Protein AF-A0A3B9JAF2-F1 (afdb_monomer_lite)

Structure (mmCIF, N/CA/C/O backbone):
data_AF-A0A3B9JAF2-F1
#
_entry.id   AF-A0A3B9JAF2-F1
#
loop_
_atom_site.group_PDB
_atom_site.id
_atom_site.type_symbol
_atom_site.label_atom_id
_atom_site.label_alt_id
_atom_site.label_comp_id
_atom_site.label_asym_id
_atom_site.label_entity_id
_atom_site.label_seq_id
_atom_site.pdbx_PDB_ins_code
_atom_site.Cartn_x
_atom_site.Cartn_y
_atom_site.Cartn_z
_atom_site.occupancy
_atom_site.B_iso_or_equiv
_atom_site.auth_seq_id
_atom_site.auth_comp_id
_atom_site.auth_asym_id
_atom_site.auth_atom_id
_atom_site.pdbx_PDB_model_num
ATOM 1 N N . GLN A 1 1 ? 3.154 10.296 -14.183 1.00 87.94 1 GLN A N 1
ATOM 2 C CA . GLN A 1 1 ? 4.571 10.712 -14.121 1.00 87.94 1 GLN A CA 1
ATOM 3 C C . GLN A 1 1 ? 5.515 9.585 -14.534 1.00 87.94 1 GLN A C 1
ATOM 5 O O . GLN A 1 1 ? 6.136 9.714 -15.576 1.00 87.94 1 GLN A O 1
ATOM 10 N N . ALA A 1 2 ? 5.564 8.465 -13.797 1.00 94.56 2 ALA A N 1
ATOM 11 C CA . ALA A 1 2 ? 6.481 7.346 -14.067 1.00 94.56 2 ALA A CA 1
ATOM 12 C C . ALA A 1 2 ? 6.495 6.852 -15.526 1.00 94.56 2 ALA A C 1
ATOM 14 O O . ALA A 1 2 ? 7.570 6.700 -16.095 1.00 94.56 2 ALA A O 1
ATOM 15 N N . ALA A 1 3 ? 5.321 6.654 -16.139 1.00 95.00 3 ALA A N 1
ATOM 16 C CA . ALA A 1 3 ? 5.214 6.214 -17.533 1.00 95.00 3 ALA A CA 1
ATOM 17 C C . ALA A 1 3 ? 5.758 7.251 -18.532 1.00 95.00 3 ALA A C 1
ATOM 19 O O . ALA A 1 3 ? 6.552 6.906 -19.396 1.00 95.00 3 ALA A O 1
ATOM 20 N N . ASN A 1 4 ? 5.385 8.526 -18.373 1.00 97.12 4 ASN A N 1
ATOM 21 C CA . ASN A 1 4 ? 5.809 9.606 -19.274 1.00 97.12 4 ASN A CA 1
ATOM 22 C C . ASN A 1 4 ? 7.331 9.820 -19.257 1.00 97.12 4 ASN A C 1
ATOM 24 O O . ASN A 1 4 ? 7.904 10.204 -20.270 1.00 97.12 4 ASN A O 1
ATOM 28 N N . GLU A 1 5 ? 7.973 9.589 -18.109 1.00 96.69 5 GLU A N 1
ATOM 29 C CA . GLU A 1 5 ? 9.422 9.753 -17.927 1.00 96.69 5 GLU A CA 1
ATOM 30 C C . GLU A 1 5 ? 10.205 8.435 -18.075 1.00 96.69 5 GLU A C 1
ATOM 32 O O . GLU A 1 5 ? 11.425 8.450 -17.959 1.00 96.69 5 GLU A O 1
ATOM 37 N N . TYR A 1 6 ? 9.535 7.296 -18.292 1.00 94.75 6 TYR A N 1
ATOM 38 C CA . TYR A 1 6 ? 10.141 5.953 -18.261 1.00 94.75 6 TYR A CA 1
ATOM 39 C C . TYR A 1 6 ? 10.937 5.662 -16.971 1.00 94.75 6 TYR A C 1
ATOM 41 O O . TYR A 1 6 ? 11.999 5.040 -16.989 1.00 94.75 6 TYR A O 1
ATOM 49 N N . ARG A 1 7 ? 10.415 6.106 -15.820 1.00 97.19 7 ARG A N 1
ATOM 50 C CA . ARG A 1 7 ? 11.068 5.998 -14.501 1.00 97.19 7 ARG A CA 1
ATOM 51 C C . ARG A 1 7 ? 10.245 5.148 -13.524 1.00 97.19 7 ARG A C 1
ATOM 53 O O . ARG A 1 7 ? 9.533 5.709 -12.687 1.00 97.19 7 ARG A O 1
ATOM 60 N N . PRO A 1 8 ? 10.354 3.804 -13.564 1.00 94.75 8 PRO A N 1
ATOM 61 C CA . PRO A 1 8 ? 9.617 2.910 -12.660 1.00 94.75 8 PRO A CA 1
ATOM 62 C C . PRO A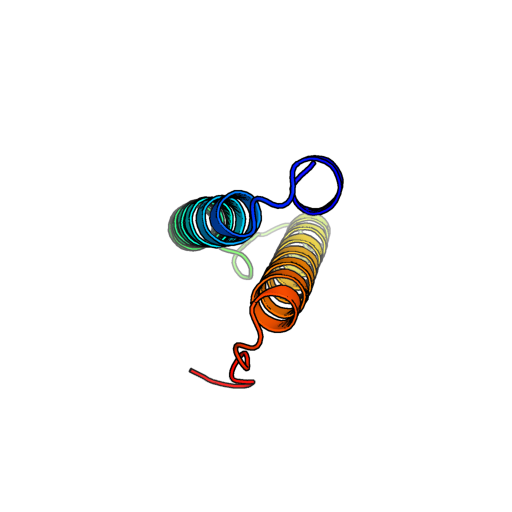 1 8 ? 9.992 3.093 -11.181 1.00 94.75 8 PRO A C 1
ATOM 64 O O . PRO A 1 8 ? 9.159 2.867 -10.307 1.00 94.75 8 PRO A O 1
ATOM 67 N N . LEU A 1 9 ? 11.199 3.598 -10.891 1.00 96.75 9 LEU A N 1
ATOM 68 C CA . LEU A 1 9 ? 11.641 3.948 -9.535 1.00 96.75 9 LEU A CA 1
ATOM 69 C C . LEU A 1 9 ? 10.662 4.890 -8.812 1.00 96.75 9 LEU A C 1
ATOM 71 O O . LEU A 1 9 ? 10.517 4.794 -7.599 1.00 96.75 9 LEU A O 1
ATOM 75 N N . LEU A 1 10 ? 9.961 5.768 -9.540 1.00 97.69 10 LEU A N 1
ATOM 76 C CA . LEU A 1 10 ? 8.966 6.665 -8.942 1.00 97.69 10 LEU A CA 1
ATOM 77 C C . LEU A 1 10 ? 7.784 5.896 -8.336 1.00 97.69 10 LEU A C 1
ATOM 79 O O . LEU A 1 10 ? 7.253 6.306 -7.309 1.00 97.69 10 LEU A O 1
AT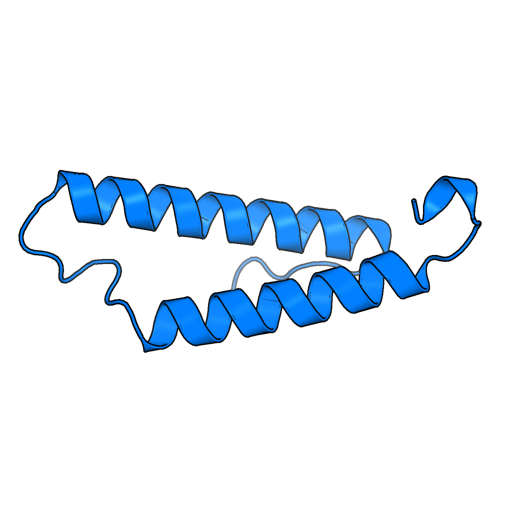OM 83 N N . VAL A 1 11 ? 7.389 4.770 -8.942 1.00 97.38 11 VAL A N 1
ATOM 84 C CA . VAL A 1 11 ? 6.337 3.900 -8.393 1.00 97.38 11 VAL A CA 1
ATOM 85 C C . VAL A 1 11 ? 6.850 3.184 -7.146 1.00 97.38 11 VAL A C 1
ATOM 87 O O . VAL A 1 11 ? 6.139 3.130 -6.151 1.00 97.38 11 VAL A O 1
ATOM 90 N N . ALA A 1 12 ? 8.095 2.700 -7.158 1.00 97.25 12 ALA A N 1
ATOM 91 C CA . ALA A 1 12 ? 8.703 2.059 -5.990 1.00 97.25 12 ALA A CA 1
ATOM 92 C C . ALA A 1 12 ? 8.830 3.019 -4.794 1.00 97.25 12 ALA A C 1
ATOM 94 O O . ALA A 1 12 ? 8.457 2.658 -3.680 1.00 97.25 12 ALA A O 1
ATOM 95 N N . ALA A 1 13 ? 9.283 4.255 -5.032 1.00 97.88 13 ALA A N 1
ATOM 96 C CA . ALA A 1 13 ? 9.340 5.294 -4.005 1.00 97.88 13 ALA A CA 1
ATOM 97 C C . ALA A 1 13 ? 7.942 5.608 -3.447 1.00 97.88 13 ALA A C 1
ATOM 99 O O . ALA A 1 13 ? 7.747 5.606 -2.237 1.00 97.88 13 ALA A O 1
ATOM 100 N N . TYR A 1 14 ? 6.945 5.763 -4.325 1.00 97.88 14 TYR A N 1
ATOM 101 C CA . TYR A 1 14 ? 5.558 5.974 -3.911 1.00 97.88 14 TYR A CA 1
ATOM 102 C C . TYR A 1 14 ? 5.015 4.836 -3.035 1.00 97.88 14 TYR A C 1
ATOM 104 O O . TYR A 1 14 ? 4.388 5.105 -2.012 1.00 97.88 14 TYR A O 1
ATOM 112 N N . VAL A 1 15 ? 5.255 3.573 -3.408 1.00 97.12 15 VAL A N 1
ATOM 113 C CA . VAL A 1 15 ? 4.831 2.409 -2.609 1.00 97.12 15 VAL A CA 1
ATOM 114 C C . VAL A 1 15 ? 5.463 2.447 -1.223 1.00 97.12 15 VAL A C 1
ATOM 116 O O . VAL A 1 15 ? 4.764 2.234 -0.234 1.00 97.12 15 VAL A O 1
ATOM 119 N N . TYR A 1 16 ? 6.764 2.732 -1.150 1.00 97.31 16 TYR A N 1
ATOM 120 C CA . TYR A 1 16 ? 7.500 2.813 0.109 1.00 97.31 16 TYR A CA 1
ATOM 121 C C . TYR A 1 16 ? 6.948 3.917 1.021 1.00 97.31 16 TYR A C 1
ATOM 123 O O . TYR A 1 16 ? 6.631 3.665 2.186 1.00 97.31 16 TYR A O 1
ATOM 131 N N . ASP A 1 17 ? 6.755 5.119 0.480 1.00 98.12 17 ASP A N 1
ATOM 132 C CA . ASP A 1 17 ? 6.239 6.261 1.235 1.00 98.12 17 ASP A CA 1
ATOM 133 C C . ASP A 1 17 ? 4.790 6.036 1.693 1.00 98.12 17 ASP A C 1
ATOM 135 O O . ASP A 1 17 ? 4.433 6.346 2.836 1.00 98.12 17 ASP A O 1
ATOM 139 N N . LEU A 1 18 ? 3.952 5.445 0.833 1.00 97.44 18 LEU A N 1
ATOM 140 C CA . LEU A 1 18 ? 2.574 5.088 1.167 1.00 97.44 18 LEU A CA 1
ATOM 141 C C . LEU A 1 18 ? 2.521 4.036 2.281 1.00 97.44 18 LEU A C 1
ATOM 143 O O . LEU A 1 18 ? 1.744 4.191 3.224 1.00 97.44 18 LEU A O 1
ATOM 147 N N . ALA A 1 19 ? 3.347 2.991 2.197 1.00 96.69 19 ALA A N 1
ATOM 148 C CA . ALA A 1 19 ? 3.412 1.942 3.209 1.00 96.69 19 ALA A CA 1
ATOM 149 C C . ALA A 1 19 ? 3.852 2.501 4.570 1.00 96.69 19 ALA A C 1
ATOM 151 O O . ALA A 1 19 ? 3.208 2.217 5.580 1.00 96.69 19 ALA A O 1
ATOM 152 N N . ASN A 1 20 ? 4.876 3.359 4.598 1.00 97.62 20 ASN A N 1
ATOM 153 C CA . ASN A 1 20 ? 5.328 4.020 5.825 1.00 97.62 20 ASN A CA 1
ATOM 154 C C . ASN A 1 20 ? 4.253 4.931 6.424 1.00 97.62 20 ASN A C 1
ATOM 156 O O . ASN A 1 20 ? 3.980 4.865 7.622 1.00 97.62 20 ASN A O 1
ATOM 160 N N . SER A 1 21 ? 3.591 5.734 5.591 1.00 97.31 21 SER A N 1
ATOM 161 C CA . SER A 1 21 ? 2.508 6.618 6.040 1.00 97.31 21 SER A CA 1
ATOM 162 C C . SER A 1 21 ? 1.339 5.820 6.622 1.00 97.31 21 SER A C 1
ATOM 164 O O . SER A 1 21 ? 0.792 6.173 7.670 1.00 97.31 21 SER A O 1
ATOM 166 N N . PHE A 1 22 ? 0.972 4.714 5.968 1.00 96.25 22 PHE A N 1
ATOM 167 C CA . PHE A 1 22 ? -0.074 3.818 6.446 1.00 96.25 22 PHE A CA 1
ATOM 168 C C . PHE A 1 22 ? 0.314 3.122 7.756 1.00 96.25 22 PHE A C 1
ATOM 170 O O . PHE A 1 22 ? -0.506 3.041 8.669 1.00 96.25 22 PHE A O 1
ATOM 177 N N . HIS A 1 23 ? 1.564 2.674 7.881 1.00 95.38 23 HIS A N 1
ATOM 178 C CA . HIS A 1 23 ? 2.091 2.088 9.110 1.00 95.38 23 HIS A CA 1
ATOM 179 C C . HIS A 1 23 ? 1.994 3.076 10.282 1.00 95.38 23 HIS A C 1
ATOM 181 O O . HIS A 1 23 ? 1.423 2.745 11.322 1.00 95.38 23 HIS A O 1
ATOM 187 N N . SER A 1 24 ? 2.448 4.321 10.098 1.00 96.69 24 SER A N 1
ATOM 188 C CA . SER A 1 24 ? 2.309 5.370 11.115 1.00 96.69 24 SER A CA 1
ATOM 189 C C . SER A 1 24 ? 0.846 5.648 11.473 1.00 96.69 24 SER A C 1
A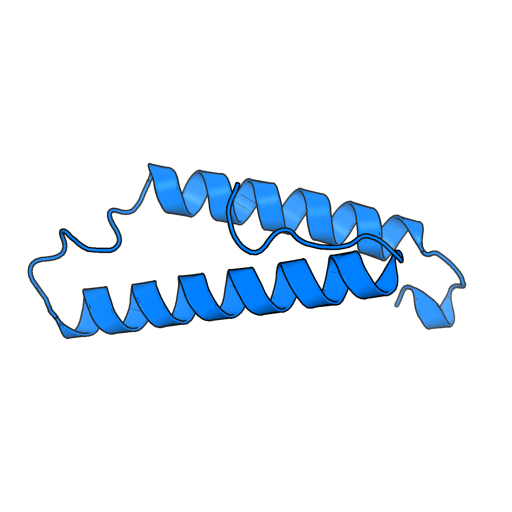TOM 191 O O . SER A 1 24 ? 0.522 5.752 12.655 1.00 96.69 24 SER A O 1
ATOM 193 N N . PHE A 1 25 ? -0.051 5.720 10.482 1.00 95.06 25 PHE A N 1
ATOM 194 C CA . PHE A 1 25 ? -1.491 5.876 10.714 1.00 95.06 25 PHE A CA 1
ATOM 195 C C . PHE A 1 25 ? -2.060 4.741 11.573 1.00 95.06 25 PHE A C 1
ATOM 197 O O . PHE A 1 25 ? -2.756 5.009 12.552 1.00 95.06 25 PHE A O 1
ATOM 204 N N . TYR A 1 26 ? -1.745 3.491 11.233 1.00 91.88 26 TYR A N 1
ATOM 205 C CA . TYR A 1 26 ? -2.288 2.318 11.915 1.00 91.88 26 TYR A CA 1
ATOM 206 C C . TYR A 1 26 ? -1.855 2.249 13.386 1.00 91.88 26 TYR A C 1
ATOM 208 O O . TYR A 1 26 ? -2.639 1.848 14.244 1.00 91.88 26 TYR A O 1
ATOM 216 N N . HIS A 1 27 ? -0.631 2.688 13.692 1.00 92.75 27 HIS A N 1
ATOM 217 C CA . HIS A 1 27 ? -0.128 2.766 15.065 1.00 92.75 27 HIS A CA 1
ATOM 218 C C . HIS A 1 27 ? -0.679 3.956 15.855 1.00 92.75 27 HIS A C 1
ATOM 220 O O . HIS A 1 27 ? -0.944 3.827 17.048 1.00 92.75 27 HIS A O 1
ATOM 226 N N . ALA A 1 28 ? -0.840 5.114 15.215 1.00 94.19 28 ALA A N 1
ATOM 227 C CA . ALA A 1 28 ? -1.283 6.328 15.894 1.00 94.19 28 ALA A CA 1
ATOM 228 C C . ALA A 1 28 ? -2.802 6.373 16.120 1.00 94.19 28 ALA A C 1
ATOM 230 O O . ALA A 1 28 ? -3.269 7.038 17.045 1.00 94.19 28 ALA A O 1
ATOM 231 N N . VAL A 1 29 ? -3.586 5.706 15.266 1.00 91.88 29 VAL A N 1
ATOM 232 C CA . VAL A 1 29 ? -5.041 5.875 15.212 1.00 91.88 29 VAL A CA 1
ATOM 233 C C . VAL A 1 29 ? -5.755 4.520 15.314 1.00 91.88 29 VAL A C 1
ATOM 235 O O . VAL A 1 29 ? -5.836 3.795 14.322 1.00 91.88 29 VAL A O 1
ATOM 238 N N . PRO A 1 30 ? -6.367 4.191 16.470 1.00 91.62 30 PRO A N 1
ATOM 239 C CA . PRO A 1 30 ? -7.135 2.958 16.633 1.00 91.62 30 PRO A CA 1
ATOM 240 C C . PRO A 1 30 ? -8.315 2.897 15.653 1.00 91.62 30 PRO A C 1
ATOM 242 O O . PRO A 1 30 ? -9.218 3.735 15.691 1.00 91.62 30 PRO A O 1
ATOM 245 N N . VAL A 1 31 ? -8.320 1.927 14.740 1.00 90.38 31 VAL A N 1
ATOM 246 C CA . VAL A 1 31 ? -9.330 1.853 13.667 1.00 90.38 31 VAL A CA 1
ATOM 247 C C . VAL A 1 31 ? -10.687 1.380 14.191 1.00 90.38 31 VAL A C 1
ATOM 249 O O . VAL A 1 31 ? -11.713 1.936 13.804 1.00 90.38 31 VAL A O 1
ATOM 252 N N . LEU A 1 32 ? -10.695 0.378 15.073 1.00 90.56 32 LEU A N 1
ATOM 253 C CA . LEU A 1 32 ? -11.917 -0.286 15.545 1.00 90.56 32 LEU A CA 1
ATOM 254 C C . LEU A 1 32 ? -12.401 0.233 16.902 1.00 90.56 32 LEU A C 1
ATOM 256 O O . LEU A 1 32 ? -13.569 0.080 17.236 1.00 90.56 32 LEU A O 1
ATOM 260 N N . GLN A 1 33 ? -11.515 0.848 17.683 1.00 89.06 33 GLN A N 1
ATOM 261 C CA . GLN A 1 33 ? -11.760 1.241 19.071 1.00 89.06 33 GLN A CA 1
ATOM 262 C C . GLN A 1 33 ? -12.276 2.686 19.208 1.00 89.06 33 GLN A C 1
ATOM 264 O O . GLN A 1 33 ? -12.063 3.320 20.236 1.00 89.06 33 GLN A O 1
ATOM 269 N N . ALA A 1 34 ? -12.912 3.240 18.171 1.00 85.69 34 ALA A N 1
ATOM 270 C CA . ALA A 1 34 ? -13.523 4.567 18.250 1.00 85.69 34 ALA A CA 1
ATOM 271 C C . ALA A 1 34 ? -14.966 4.474 18.772 1.00 85.69 34 ALA A C 1
ATOM 273 O O . ALA A 1 34 ? -15.709 3.579 18.379 1.00 85.69 34 ALA A O 1
ATOM 274 N N . GLU A 1 35 ? -15.369 5.422 19.621 1.00 84.50 35 GLU A N 1
ATOM 275 C CA . GLU A 1 35 ? -16.725 5.472 20.195 1.00 84.50 35 GLU A CA 1
ATOM 276 C C . GLU A 1 35 ? -17.804 5.735 19.129 1.00 84.50 35 GLU A C 1
ATOM 278 O O . GLU A 1 35 ? -18.910 5.201 19.203 1.00 84.50 35 GLU A O 1
ATOM 283 N N . ASP A 1 36 ? -17.474 6.524 18.101 1.00 94.06 36 ASP A N 1
ATOM 284 C CA . ASP A 1 36 ? -18.380 6.839 16.997 1.00 94.06 36 ASP A CA 1
ATOM 285 C C . ASP A 1 36 ? -18.237 5.836 15.839 1.00 94.06 36 ASP A C 1
ATOM 287 O O . ASP A 1 36 ? -17.210 5.758 15.155 1.00 94.06 36 ASP A O 1
ATOM 291 N N . GLN A 1 37 ? -19.326 5.125 15.547 1.00 93.38 37 GLN A N 1
ATOM 292 C CA . GLN A 1 37 ? -19.433 4.189 14.425 1.00 93.38 37 GLN A CA 1
ATOM 293 C C . GLN A 1 37 ? -19.164 4.835 13.058 1.00 93.38 37 GLN A C 1
ATOM 295 O O . GLN A 1 37 ? -18.630 4.187 12.153 1.00 93.38 37 GLN A O 1
ATOM 300 N N . LYS A 1 38 ? -19.477 6.124 12.879 1.00 95.06 38 LYS A N 1
ATOM 301 C CA . LYS A 1 38 ? -19.148 6.854 11.645 1.00 95.06 38 LYS A CA 1
ATOM 302 C C . LYS A 1 38 ? -17.639 6.997 11.477 1.00 95.06 38 LYS A C 1
ATOM 304 O O . LYS A 1 38 ? -17.140 6.854 10.358 1.00 95.06 38 LYS A O 1
ATOM 309 N N . VAL A 1 39 ? -16.916 7.226 12.575 1.00 94.94 39 VAL A N 1
ATOM 310 C CA . VAL A 1 39 ? -15.451 7.321 12.586 1.00 94.94 39 VAL A CA 1
ATOM 311 C C . VAL A 1 39 ? -14.828 5.963 12.277 1.00 94.94 39 VAL A C 1
ATOM 313 O O . VAL A 1 39 ? -13.955 5.894 11.411 1.00 94.94 39 VAL A O 1
ATOM 316 N N . VAL A 1 40 ? -15.317 4.881 12.894 1.00 94.94 40 VAL A N 1
ATOM 317 C CA . VAL A 1 40 ? -14.883 3.508 12.572 1.00 94.94 40 VAL A CA 1
ATOM 318 C C . VAL A 1 40 ? -15.082 3.220 11.081 1.00 94.94 40 VAL A C 1
ATOM 320 O O . VAL A 1 40 ? -14.148 2.826 10.384 1.00 94.94 40 VAL A O 1
ATOM 323 N N . SER A 1 41 ? -16.277 3.498 10.554 1.00 96.12 41 SER A N 1
ATOM 324 C CA . SER A 1 41 ? -16.614 3.279 9.143 1.00 96.12 41 SER A CA 1
ATOM 325 C C . SER A 1 41 ? -15.715 4.076 8.186 1.00 96.12 41 SER A C 1
ATOM 327 O O . SER A 1 41 ? -15.274 3.555 7.160 1.00 96.12 41 SER A O 1
ATOM 329 N N . ALA A 1 42 ? -15.404 5.333 8.517 1.00 95.88 42 ALA A N 1
ATOM 330 C CA . ALA A 1 42 ? -14.497 6.159 7.726 1.00 95.88 42 ALA A CA 1
ATOM 331 C C . ALA A 1 42 ? -13.058 5.619 7.741 1.00 95.88 42 ALA A C 1
ATOM 333 O O . ALA A 1 42 ? -12.433 5.521 6.684 1.00 95.88 42 ALA A O 1
ATOM 334 N N . ARG A 1 43 ? -12.550 5.213 8.911 1.00 95.44 43 ARG A N 1
ATOM 335 C CA . ARG A 1 43 ? -11.206 4.630 9.052 1.00 95.44 43 ARG A CA 1
ATOM 336 C C . ARG A 1 43 ? -11.087 3.294 8.321 1.00 95.44 43 ARG A C 1
ATOM 338 O O . ARG A 1 43 ? -10.091 3.071 7.643 1.00 95.44 43 ARG A O 1
ATOM 345 N N . LEU A 1 44 ? -12.115 2.447 8.364 1.00 95.81 44 LEU A N 1
ATOM 346 C CA . LEU A 1 44 ? -12.152 1.200 7.592 1.00 95.81 44 LEU A CA 1
ATOM 347 C C . LEU A 1 44 ? -12.095 1.450 6.081 1.00 95.81 44 LEU A C 1
ATOM 349 O O . LEU A 1 44 ? -11.354 0.766 5.377 1.00 95.81 44 LEU A O 1
ATOM 353 N N . ARG A 1 45 ? -12.818 2.458 5.575 1.00 96.75 45 ARG A N 1
ATOM 354 C CA . ARG A 1 45 ? -12.710 2.855 4.161 1.00 96.75 45 ARG A CA 1
ATOM 355 C C . ARG A 1 45 ? -11.309 3.347 3.807 1.00 96.75 45 ARG A C 1
ATOM 357 O O . ARG A 1 45 ? -10.821 3.020 2.730 1.00 96.75 45 ARG A O 1
ATOM 364 N N . LEU A 1 46 ? -10.655 4.086 4.704 1.00 96.25 46 LEU A N 1
ATOM 365 C CA . LEU A 1 46 ? -9.276 4.531 4.499 1.00 96.25 46 LEU A CA 1
ATOM 366 C C . LEU A 1 46 ? -8.304 3.344 4.426 1.00 96.25 46 LEU A C 1
ATOM 368 O O . LEU A 1 46 ? -7.475 3.294 3.522 1.00 96.25 46 LEU A O 1
ATOM 372 N N . VAL A 1 47 ? -8.447 2.361 5.320 1.00 96.25 47 VAL A N 1
ATOM 373 C CA . VAL A 1 47 ? -7.658 1.117 5.293 1.00 96.25 47 VAL A CA 1
ATOM 374 C C . VAL A 1 47 ? -7.875 0.353 3.986 1.00 96.25 47 VAL A C 1
ATOM 376 O O . VAL A 1 47 ? -6.909 -0.060 3.348 1.00 96.25 47 VAL A O 1
ATOM 379 N N . ALA A 1 48 ? -9.126 0.206 3.544 1.00 96.25 48 ALA A N 1
ATOM 380 C CA . ALA A 1 48 ? -9.442 -0.462 2.283 1.00 96.25 48 ALA A CA 1
ATOM 381 C C . ALA A 1 48 ? -8.829 0.264 1.071 1.00 96.25 48 ALA A C 1
ATOM 383 O O . ALA A 1 48 ? -8.273 -0.379 0.181 1.00 96.25 48 ALA A O 1
ATOM 384 N N . ALA A 1 49 ? -8.876 1.600 1.057 1.00 97.50 49 ALA A N 1
ATOM 385 C CA . ALA A 1 49 ? -8.260 2.408 0.010 1.00 97.50 49 ALA A CA 1
ATOM 386 C C . ALA A 1 49 ? -6.730 2.260 -0.009 1.00 97.50 49 ALA A C 1
ATOM 388 O O . ALA A 1 49 ? -6.149 2.082 -1.080 1.00 97.50 49 ALA A O 1
ATOM 389 N N . ALA A 1 50 ? -6.083 2.273 1.162 1.00 96.38 50 ALA A N 1
ATOM 390 C CA . ALA A 1 50 ? -4.643 2.062 1.281 1.00 96.38 50 ALA A CA 1
ATOM 391 C C . ALA A 1 50 ? -4.233 0.667 0.785 1.00 96.38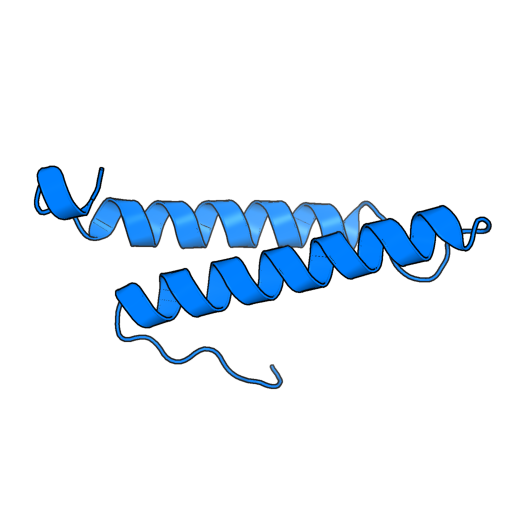 50 ALA A C 1
ATOM 393 O O . ALA A 1 50 ? -3.300 0.558 -0.010 1.00 96.38 50 ALA A O 1
ATOM 394 N N . LYS A 1 51 ? -4.980 -0.382 1.170 1.00 95.94 51 LYS A N 1
ATOM 395 C CA . LYS A 1 51 ? -4.781 -1.749 0.662 1.00 95.94 51 LYS A CA 1
ATOM 396 C C . LYS A 1 51 ? -4.844 -1.778 -0.866 1.00 95.94 51 LYS A C 1
ATOM 398 O O . LYS A 1 51 ? -3.908 -2.248 -1.503 1.00 95.94 51 LYS A O 1
ATOM 403 N N . GLN A 1 52 ? -5.910 -1.235 -1.456 1.00 97.19 52 GLN A N 1
ATOM 404 C CA . GLN A 1 52 ? -6.087 -1.232 -2.910 1.00 97.19 52 GLN A CA 1
ATOM 405 C C . GLN A 1 52 ? -4.958 -0.484 -3.632 1.00 97.19 52 GLN A C 1
ATOM 407 O O . GLN A 1 52 ? -4.454 -0.960 -4.650 1.00 97.19 52 GLN A O 1
ATOM 412 N N . ALA A 1 53 ? -4.560 0.681 -3.117 1.00 97.69 53 ALA A N 1
ATOM 413 C CA . ALA A 1 53 ? -3.495 1.487 -3.702 1.00 97.69 53 ALA A CA 1
ATOM 414 C C . ALA A 1 53 ? -2.139 0.767 -3.651 1.00 97.69 53 ALA A C 1
ATOM 416 O O . ALA A 1 53 ? -1.444 0.717 -4.667 1.00 97.69 53 ALA A O 1
ATOM 417 N N . LEU A 1 54 ? -1.796 0.156 -2.511 1.00 96.88 54 LEU A N 1
ATOM 418 C CA . LEU A 1 54 ? -0.572 -0.632 -2.350 1.00 96.88 54 LEU A CA 1
ATOM 419 C C . LEU A 1 54 ? -0.553 -1.843 -3.287 1.00 96.88 54 LEU A C 1
ATOM 421 O O . LEU A 1 54 ? 0.427 -2.033 -4.003 1.00 96.88 54 LEU A O 1
ATOM 425 N N . THR A 1 55 ? -1.641 -2.617 -3.347 1.00 96.69 55 THR A N 1
ATOM 426 C CA . THR A 1 55 ? -1.748 -3.769 -4.256 1.00 96.69 55 THR A CA 1
ATOM 427 C C . THR A 1 55 ? -1.572 -3.349 -5.713 1.00 96.69 55 THR A C 1
ATOM 429 O O . THR A 1 55 ? -0.786 -3.955 -6.436 1.00 96.69 55 THR A O 1
ATOM 432 N N . ASN A 1 56 ? -2.243 -2.278 -6.146 1.00 97.06 56 ASN A N 1
ATOM 433 C CA . ASN A 1 56 ? -2.124 -1.788 -7.519 1.00 97.06 56 ASN A CA 1
ATOM 434 C C . ASN A 1 56 ? -0.694 -1.351 -7.842 1.00 97.06 56 ASN A C 1
ATOM 436 O O . ASN A 1 56 ? -0.163 -1.692 -8.896 1.00 97.06 56 ASN A O 1
ATOM 440 N N . ALA A 1 57 ? -0.062 -0.600 -6.943 1.00 96.81 57 ALA A N 1
ATOM 441 C CA . ALA A 1 57 ? 1.271 -0.075 -7.178 1.00 96.81 57 ALA A CA 1
ATOM 442 C C . ALA A 1 57 ? 2.353 -1.174 -7.141 1.00 96.81 57 ALA A C 1
ATOM 444 O O . ALA A 1 57 ? 3.275 -1.133 -7.953 1.00 96.81 57 ALA A O 1
ATO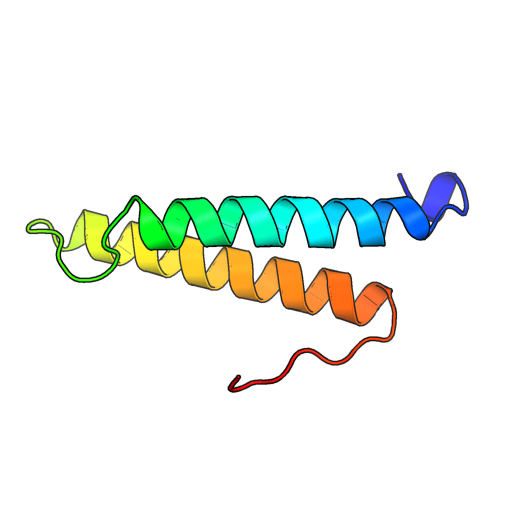M 445 N N . LEU A 1 58 ? 2.202 -2.201 -6.298 1.00 96.75 58 LEU A N 1
ATOM 446 C CA . LEU A 1 58 ? 3.045 -3.403 -6.329 1.00 96.75 58 LEU A CA 1
ATOM 447 C C . LEU A 1 58 ? 2.842 -4.215 -7.616 1.00 96.75 58 LEU A C 1
ATOM 449 O O . LEU A 1 58 ? 3.823 -4.612 -8.244 1.00 96.75 58 LEU A O 1
ATOM 453 N N . HIS A 1 59 ? 1.599 -4.384 -8.077 1.00 96.81 59 HIS A N 1
ATOM 454 C CA . HIS A 1 59 ? 1.316 -5.047 -9.353 1.00 96.81 59 HIS A CA 1
ATOM 455 C C . HIS A 1 59 ? 1.945 -4.322 -10.548 1.00 96.81 59 HIS A C 1
ATOM 457 O O . HIS A 1 59 ? 2.466 -4.979 -11.446 1.00 96.81 59 HIS A O 1
ATOM 463 N N . LEU A 1 60 ? 1.969 -2.984 -10.552 1.00 96.19 60 LEU A N 1
ATOM 464 C CA . LEU A 1 60 ? 2.670 -2.207 -11.585 1.00 96.19 60 LEU A CA 1
ATOM 465 C C . LEU A 1 60 ? 4.186 -2.467 -11.605 1.00 96.19 60 LEU A C 1
ATOM 467 O O . LEU A 1 60 ? 4.822 -2.270 -12.638 1.00 96.19 60 LEU A O 1
ATOM 471 N N . LEU A 1 61 ? 4.759 -2.911 -10.485 1.00 95.56 61 LEU A N 1
ATOM 472 C CA . LEU A 1 61 ? 6.161 -3.317 -10.365 1.00 95.56 61 LEU A CA 1
ATOM 473 C C . LEU A 1 61 ? 6.376 -4.818 -10.631 1.00 95.56 61 LEU A C 1
ATOM 475 O O . LEU A 1 61 ? 7.506 -5.289 -10.547 1.00 95.56 61 LEU A O 1
ATOM 479 N N . GLY A 1 62 ? 5.317 -5.576 -10.937 1.00 95.88 62 GLY A N 1
ATOM 480 C CA . GLY A 1 62 ? 5.380 -7.030 -11.110 1.00 95.88 62 GLY A CA 1
ATOM 481 C C . GLY A 1 62 ? 5.523 -7.809 -9.798 1.00 95.88 62 GLY A C 1
ATOM 482 O O . GLY A 1 62 ? 5.947 -8.962 -9.816 1.00 95.88 62 GLY A O 1
ATOM 483 N N . ILE A 1 63 ? 5.188 -7.192 -8.661 1.00 95.94 63 ILE A N 1
ATOM 484 C CA . ILE A 1 63 ? 5.297 -7.790 -7.327 1.00 95.94 63 ILE A CA 1
ATOM 485 C C . ILE A 1 63 ? 3.900 -8.191 -6.846 1.00 95.94 63 ILE A C 1
ATOM 487 O O . ILE A 1 63 ? 2.982 -7.372 -6.834 1.00 95.94 63 ILE A O 1
ATOM 491 N N . GLY A 1 64 ? 3.739 -9.447 -6.426 1.00 92.38 64 GLY A N 1
ATOM 492 C CA . GLY A 1 64 ? 2.499 -9.924 -5.813 1.00 92.38 64 GLY A CA 1
ATOM 493 C C . GLY A 1 64 ? 2.331 -9.393 -4.389 1.00 92.38 64 GLY A C 1
ATOM 494 O O . GLY A 1 64 ? 3.268 -9.449 -3.592 1.00 92.38 64 GLY A O 1
ATOM 495 N N . ALA A 1 65 ? 1.138 -8.898 -4.060 1.00 90.94 65 ALA A N 1
ATOM 496 C CA . ALA A 1 65 ? 0.781 -8.532 -2.693 1.00 90.94 65 ALA A CA 1
ATOM 497 C C . ALA A 1 65 ? 0.102 -9.729 -1.996 1.00 90.94 65 ALA A C 1
ATOM 499 O O . ALA A 1 65 ? -0.870 -10.250 -2.544 1.00 90.94 65 ALA A O 1
ATOM 500 N N . PRO A 1 66 ? 0.576 -10.178 -0.819 1.00 86.69 66 PRO A N 1
ATOM 501 C CA . PRO A 1 66 ? -0.044 -11.293 -0.112 1.00 86.69 66 PRO A CA 1
ATOM 502 C C . PRO A 1 66 ? -1.414 -10.902 0.463 1.00 86.69 66 PRO A C 1
ATOM 504 O O . PRO A 1 66 ? -1.600 -9.788 0.958 1.00 86.69 66 PRO A O 1
ATOM 507 N N . ASP A 1 67 ? -2.368 -11.836 0.434 1.00 76.31 67 ASP A N 1
ATOM 508 C CA . ASP A 1 67 ? -3.701 -11.637 1.023 1.00 76.31 67 ASP A CA 1
ATOM 509 C C . ASP A 1 67 ? -3.683 -11.654 2.559 1.00 76.31 67 ASP A C 1
ATOM 511 O O . ASP A 1 67 ? -4.553 -11.058 3.199 1.00 76.31 67 ASP A O 1
ATOM 515 N N . VAL A 1 68 ? -2.676 -12.311 3.139 1.00 64.44 68 VAL A N 1
ATOM 516 C CA . VAL A 1 68 ? -2.416 -12.412 4.577 1.00 64.44 68 VAL A CA 1
ATOM 517 C C . VAL A 1 68 ? -0.897 -12.347 4.769 1.00 64.44 68 VAL A C 1
ATOM 519 O O . VAL A 1 68 ? -0.181 -13.071 4.077 1.00 64.44 68 VAL A O 1
ATOM 522 N N . MET A 1 69 ? -0.409 -11.460 5.644 1.00 49.66 69 MET A N 1
ATOM 523 C CA . MET A 1 69 ? 1.005 -11.423 6.061 1.00 49.66 69 MET A CA 1
ATOM 524 C C . MET A 1 69 ? 1.240 -12.341 7.253 1.00 49.66 69 MET A C 1
ATOM 526 O O . MET A 1 69 ? 0.352 -12.372 8.137 1.00 49.66 69 MET A O 1
#

pLDDT: mean 93.64, std 7.44, range [49.66, 98.12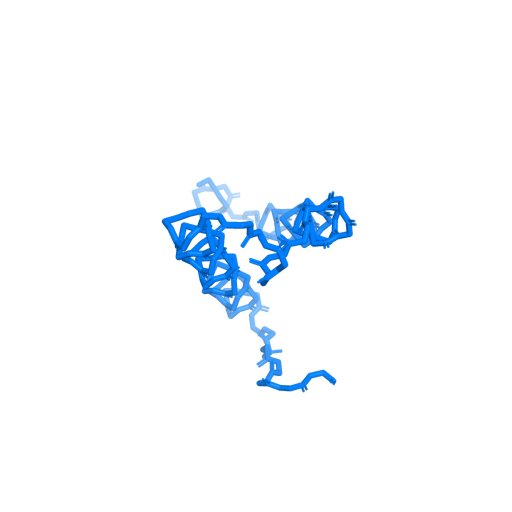]

Foldseek 3Di:
DCVVVVNLVVLVVVLVVLVVVVVVCVVVPPLCPDPDPVSNVVSVVVVVVSVVSNQVSCVVVVHHDDPPD

Radius of gyration: 14.44 Å; chains: 1; bounding box: 31×23×40 Å

Secondary structure (DSSP, 8-state):
-HHHHT-THHHHHHHHHHHHHHHHHHHHS-SS--S-HHHHHHHHHHHHHHHHHHHHHHHHTT-PPPS--

Sequence (69 aa):
QAANEYRPLLVAAYVYDLANSFHSFYHAVPVLQAEDQKVVSARLRLVAAAKQALTNALHLLGIGAPDVM